Protein AF-A0A519SKQ6-F1 (afdb_monomer_lite)

Radius of gyration: 18.5 Å; chains: 1; bounding box: 28×45×53 Å

pLDDT: mean 85.32, std 12.2, range [49.97, 96.44]

Foldseek 3Di:
DDDPVVVVVVVVVVVVVVVVCQVVLPKDWDADPVVQFIDIDQSRCVVVVHDSPDGDGPVNVVVSVVVVVVVVVVVVVVVVPD

Sequence (82 aa):
MPNKKTERDLRRVKDLLNKTNQTAMVGGWELDLETNKVDWTRVTRDIFEVPNYFMPTRDTVLTFFKKTARMARNYHGLLRLQ

Structure (mmCIF, N/CA/C/O backbone):
data_AF-A0A519SKQ6-F1
#
_entry.id   AF-A0A519SKQ6-F1
#
loop_
_atom_site.group_PDB
_atom_site.id
_atom_site.type_symbol
_atom_site.label_atom_id
_atom_site.label_alt_id
_atom_site.label_comp_id
_atom_site.label_asym_id
_atom_site.label_entity_id
_atom_site.label_seq_id
_atom_site.pdbx_PDB_ins_code
_atom_site.Cartn_x
_atom_site.Cartn_y
_atom_site.Cartn_z
_atom_site.occupancy
_atom_site.B_iso_or_equiv
_atom_site.auth_seq_id
_atom_site.auth_comp_id
_atom_site.auth_asym_id
_atom_site.auth_atom_id
_atom_site.pdbx_PDB_model_num
ATOM 1 N N . MET A 1 1 ? -1.113 -14.806 29.255 1.00 56.72 1 MET A N 1
ATOM 2 C CA . MET A 1 1 ? -2.211 -14.820 28.261 1.00 56.72 1 MET A CA 1
ATOM 3 C C . MET A 1 1 ? -2.504 -13.383 27.852 1.00 56.72 1 MET A C 1
ATOM 5 O O . MET A 1 1 ? -2.535 -12.548 28.753 1.00 56.72 1 MET A O 1
ATOM 9 N N . PRO A 1 2 ? -2.671 -13.056 26.559 1.00 66.38 2 PRO A N 1
ATOM 10 C CA . PRO A 1 2 ? -3.030 -11.699 26.153 1.00 66.38 2 PRO A CA 1
ATOM 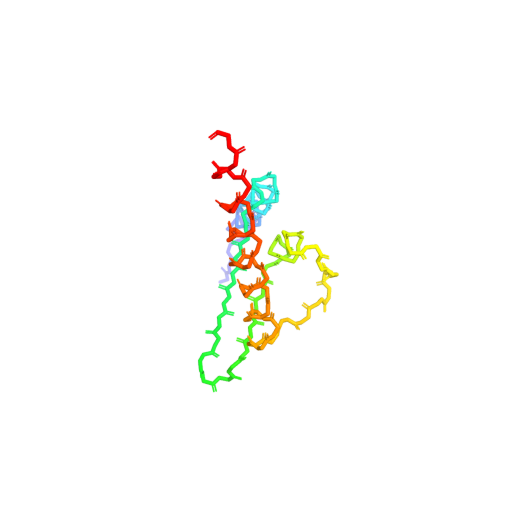11 C C . PRO A 1 2 ? -4.402 -11.329 26.733 1.00 66.38 2 PRO A C 1
ATOM 13 O O . PRO A 1 2 ? -5.337 -12.127 26.706 1.00 66.38 2 PRO A O 1
ATOM 16 N N . ASN A 1 3 ? -4.519 -10.134 27.305 1.00 85.81 3 ASN A N 1
ATOM 17 C CA . ASN A 1 3 ? -5.762 -9.630 27.883 1.00 85.81 3 ASN A CA 1
ATOM 18 C C . ASN A 1 3 ? -6.775 -9.315 26.759 1.00 85.81 3 ASN A C 1
ATOM 20 O O . ASN A 1 3 ? -6.458 -8.544 25.853 1.00 85.81 3 ASN A O 1
ATOM 24 N N . LYS A 1 4 ? -8.005 -9.854 26.830 1.00 89.00 4 LYS A N 1
ATOM 25 C CA . LYS A 1 4 ? -9.088 -9.624 25.842 1.00 89.00 4 LYS A CA 1
ATOM 26 C C . LYS A 1 4 ? -9.365 -8.138 25.571 1.00 89.00 4 LYS A C 1
ATOM 28 O O . LYS A 1 4 ? -9.767 -7.775 24.467 1.00 89.00 4 LYS A O 1
ATOM 33 N N . LYS A 1 5 ? -9.147 -7.269 26.565 1.00 90.69 5 LYS A N 1
ATOM 34 C CA . LYS A 1 5 ? -9.262 -5.812 26.405 1.00 90.69 5 LYS A CA 1
ATOM 35 C C . LYS A 1 5 ? -8.195 -5.273 25.447 1.00 90.69 5 LYS A C 1
ATOM 37 O O . LYS A 1 5 ? -8.528 -4.561 24.509 1.00 90.69 5 LYS A O 1
ATOM 42 N N . THR A 1 6 ? -6.943 -5.690 25.631 1.00 93.44 6 THR A N 1
ATOM 43 C CA . THR A 1 6 ? -5.806 -5.298 24.787 1.00 93.44 6 THR A CA 1
ATOM 44 C C . THR A 1 6 ? -6.013 -5.703 23.331 1.00 93.44 6 THR A C 1
ATOM 46 O O . THR A 1 6 ? -5.733 -4.919 22.430 1.00 93.44 6 THR A O 1
ATOM 49 N N . GLU A 1 7 ? -6.545 -6.900 23.083 1.00 93.75 7 GLU A N 1
ATOM 50 C CA . GLU A 1 7 ? -6.817 -7.369 21.721 1.00 93.75 7 GLU A CA 1
ATOM 51 C C . GLU A 1 7 ? -7.918 -6.546 21.033 1.00 93.75 7 GLU A C 1
ATOM 53 O O . GLU A 1 7 ? -7.783 -6.156 19.869 1.00 93.75 7 GLU A O 1
ATOM 58 N N . ARG A 1 8 ? -8.984 -6.207 21.770 1.00 94.62 8 ARG A N 1
ATOM 59 C CA . ARG A 1 8 ? -10.063 -5.348 21.266 1.00 94.62 8 ARG A CA 1
ATOM 60 C C . ARG A 1 8 ? -9.573 -3.935 20.956 1.00 94.62 8 ARG A C 1
ATOM 62 O O . ARG A 1 8 ? -9.928 -3.388 19.911 1.00 94.62 8 ARG A O 1
ATOM 69 N N . ASP A 1 9 ? -8.760 -3.363 21.839 1.00 95.50 9 ASP A N 1
ATOM 70 C CA . ASP A 1 9 ? -8.203 -2.021 21.668 1.00 95.50 9 ASP A CA 1
ATOM 71 C C . ASP A 1 9 ? -7.241 -1.981 20.471 1.00 95.50 9 ASP A C 1
ATOM 73 O O . ASP A 1 9 ? -7.351 -1.094 19.621 1.00 95.50 9 ASP A O 1
ATOM 77 N N . LEU A 1 10 ? -6.385 -2.999 20.321 1.00 95.81 10 LEU A N 1
ATOM 78 C CA . LEU A 1 10 ? -5.497 -3.137 19.166 1.00 95.81 10 LEU A CA 1
ATOM 79 C C . LEU A 1 10 ? -6.283 -3.212 17.853 1.00 95.81 10 LEU A C 1
ATOM 81 O 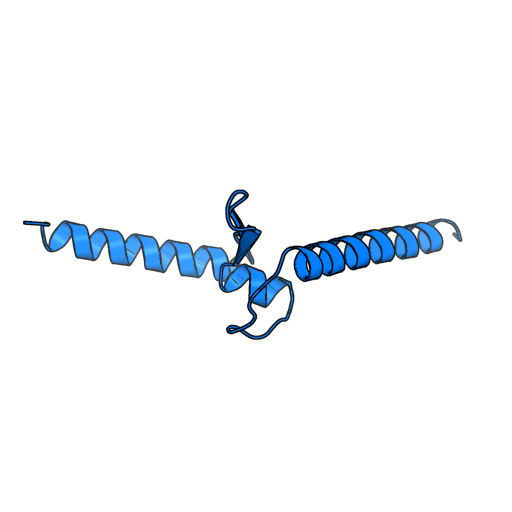O . LEU A 1 10 ? -5.928 -2.544 16.881 1.00 95.81 10 LEU A O 1
ATOM 85 N N . ARG A 1 11 ? -7.368 -3.995 17.818 1.00 95.12 11 ARG A N 1
ATOM 86 C CA . ARG A 1 11 ? -8.232 -4.093 16.637 1.00 95.12 11 ARG A CA 1
ATOM 87 C C . ARG A 1 11 ? -8.880 -2.751 16.301 1.00 95.12 11 ARG A C 1
ATOM 89 O O . ARG A 1 11 ? -8.829 -2.332 15.151 1.00 95.12 11 ARG A O 1
ATOM 96 N N . ARG A 1 12 ? -9.420 -2.044 17.299 1.00 95.81 12 ARG A N 1
ATOM 97 C CA . ARG A 1 12 ? -10.039 -0.723 17.103 1.00 95.81 12 ARG A CA 1
ATOM 98 C C . ARG A 1 12 ? -9.049 0.291 16.526 1.00 95.81 12 ARG A C 1
ATOM 100 O O . ARG A 1 12 ? -9.407 1.025 15.608 1.00 95.81 12 ARG A O 1
ATOM 107 N N . VAL A 1 13 ? -7.824 0.331 17.052 1.00 96.44 13 VAL A N 1
ATOM 108 C CA . VAL A 1 13 ? -6.772 1.233 16.558 1.00 96.44 13 VAL A CA 1
ATOM 109 C C . VAL A 1 13 ? -6.376 0.875 15.126 1.00 96.44 13 VAL A C 1
ATOM 111 O O . VAL A 1 13 ? -6.312 1.766 14.281 1.00 96.44 13 VAL A O 1
ATOM 114 N N . LYS A 1 14 ? -6.183 -0.417 14.823 1.00 92.81 14 LYS A N 1
ATOM 115 C CA . LYS A 1 14 ? -5.889 -0.883 13.458 1.00 92.81 14 LYS A CA 1
ATOM 116 C C . LYS A 1 14 ? -6.996 -0.511 12.470 1.00 92.81 14 LYS A C 1
ATOM 118 O O . LYS A 1 14 ? -6.698 -0.028 11.382 1.00 92.81 14 LYS A O 1
ATOM 123 N N . ASP A 1 15 ? -8.258 -0.688 12.849 1.00 94.06 15 ASP A N 1
ATOM 124 C CA . ASP A 1 15 ? -9.401 -0.372 11.988 1.00 94.06 15 ASP A CA 1
ATOM 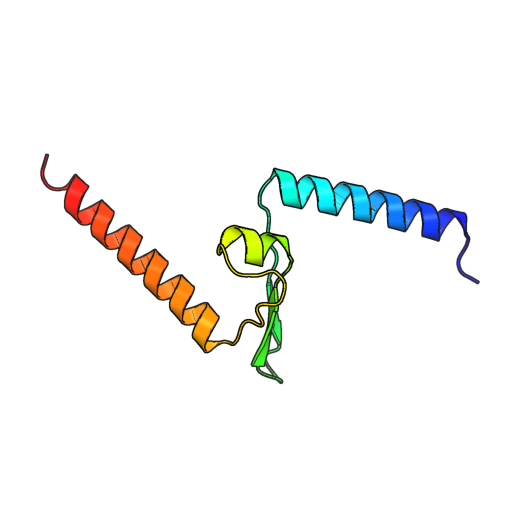125 C C . ASP A 1 15 ? -9.507 1.133 11.708 1.00 94.06 15 ASP A C 1
ATOM 127 O O . ASP A 1 15 ? -9.758 1.534 10.570 1.00 94.06 15 ASP A O 1
ATOM 131 N N . LEU A 1 16 ? -9.292 1.972 12.729 1.00 94.81 16 LEU A N 1
ATOM 132 C CA . LEU A 1 16 ? -9.276 3.425 12.564 1.00 94.81 16 LEU A CA 1
ATOM 133 C C . LEU A 1 16 ? -8.123 3.864 11.655 1.00 94.81 16 LEU A C 1
ATOM 135 O O . LEU A 1 16 ? -8.353 4.623 10.718 1.00 94.81 16 LEU A O 1
ATOM 139 N N . LEU A 1 17 ? -6.915 3.343 11.887 1.00 91.62 17 LEU A N 1
ATOM 140 C CA . LEU A 1 17 ? -5.743 3.636 11.062 1.00 91.62 17 LEU A CA 1
ATOM 141 C C . LEU A 1 17 ? -5.980 3.244 9.599 1.00 91.62 17 LEU A C 1
ATOM 143 O O . LEU A 1 17 ? -5.725 4.038 8.699 1.00 91.62 17 LEU A O 1
ATOM 147 N N . ASN A 1 18 ? -6.529 2.052 9.356 1.00 88.75 18 ASN A N 1
ATOM 148 C CA . ASN A 1 18 ? -6.832 1.578 8.007 1.00 88.75 18 ASN A CA 1
ATOM 149 C C . ASN A 1 18 ? -7.839 2.481 7.283 1.00 88.75 18 ASN A C 1
ATOM 151 O O . ASN A 1 18 ? -7.655 2.762 6.100 1.00 88.75 18 ASN A O 1
ATOM 155 N N . LYS A 1 19 ? -8.882 2.950 7.978 1.00 91.00 19 LYS A N 1
ATOM 156 C CA . LYS A 1 19 ? -9.865 3.888 7.413 1.00 91.00 19 LYS A CA 1
ATOM 157 C C . LYS A 1 19 ? -9.237 5.237 7.085 1.00 91.00 19 LYS A C 1
ATOM 159 O O . LYS A 1 19 ? -9.434 5.733 5.983 1.00 91.00 19 LYS A O 1
ATOM 164 N N . THR A 1 20 ? -8.457 5.802 8.004 1.00 91.62 20 THR A N 1
ATOM 165 C CA . THR A 1 20 ? -7.766 7.076 7.771 1.00 91.62 20 THR A CA 1
ATOM 166 C C . THR A 1 20 ? -6.796 6.972 6.596 1.00 91.62 20 THR A C 1
ATOM 168 O O . THR A 1 20 ? -6.823 7.830 5.720 1.00 91.62 20 THR A O 1
ATOM 171 N N . ASN A 1 21 ? -6.005 5.895 6.522 1.00 90.94 21 ASN A N 1
ATOM 172 C CA . ASN A 1 21 ? -5.070 5.664 5.419 1.00 90.94 21 ASN A CA 1
ATOM 173 C C . ASN A 1 21 ? -5.786 5.534 4.070 1.00 90.94 21 ASN A C 1
ATOM 175 O O . ASN A 1 21 ? -5.312 6.084 3.082 1.00 90.94 21 ASN A O 1
ATOM 179 N N . GLN A 1 22 ? -6.931 4.842 4.024 1.00 90.62 22 GLN A N 1
ATOM 180 C CA . GLN A 1 22 ? -7.741 4.730 2.806 1.00 90.62 22 GLN A CA 1
ATOM 181 C C . GLN A 1 22 ? -8.285 6.091 2.365 1.00 90.62 22 GLN A C 1
ATOM 183 O O . GLN A 1 22 ? -8.100 6.471 1.215 1.00 90.62 22 GLN A O 1
ATOM 188 N N . THR A 1 23 ? -8.903 6.848 3.274 1.00 93.19 23 THR A N 1
ATOM 189 C CA . THR A 1 23 ? -9.469 8.168 2.951 1.00 93.19 23 THR A CA 1
ATOM 190 C C . THR A 1 23 ? -8.397 9.166 2.520 1.00 93.19 23 THR A C 1
ATOM 192 O O . THR A 1 23 ? -8.614 9.941 1.595 1.00 93.19 23 THR A O 1
ATOM 195 N N . ALA A 1 24 ? -7.237 9.150 3.176 1.00 93.88 24 ALA A N 1
ATOM 196 C CA . ALA A 1 24 ? -6.129 10.043 2.860 1.00 93.88 24 ALA A CA 1
ATOM 197 C C . ALA A 1 24 ? -5.282 9.566 1.665 1.00 93.88 24 ALA A C 1
ATOM 199 O O . ALA A 1 24 ? -4.336 10.257 1.297 1.00 93.88 24 ALA A O 1
ATOM 200 N N . MET A 1 25 ? -5.587 8.397 1.083 1.00 93.19 25 MET A N 1
ATOM 201 C CA . MET A 1 25 ? -4.776 7.756 0.040 1.00 93.19 25 MET A CA 1
ATOM 202 C C . MET A 1 25 ? -3.295 7.652 0.445 1.00 93.19 25 MET A C 1
ATOM 204 O O . MET A 1 25 ? -2.387 7.968 -0.321 1.00 93.19 25 MET A O 1
ATOM 208 N N . VAL A 1 26 ? -3.050 7.208 1.681 1.00 94.00 26 VAL A N 1
ATOM 209 C CA . VAL A 1 26 ? -1.706 6.989 2.232 1.00 94.00 26 VAL A CA 1
ATOM 210 C C . VAL A 1 26 ? -1.371 5.501 2.163 1.00 94.00 26 VAL A C 1
ATOM 212 O O . VAL A 1 26 ? -1.885 4.680 2.928 1.00 94.00 26 VAL A O 1
ATOM 215 N N . GLY A 1 27 ? -0.511 5.155 1.207 1.00 92.06 27 GLY A N 1
ATOM 216 C CA . GLY A 1 27 ? 0.013 3.809 0.994 1.00 92.06 27 GLY A CA 1
ATOM 217 C C . GLY A 1 27 ? 1.344 3.557 1.708 1.00 92.06 27 GLY A C 1
ATOM 218 O O . GLY A 1 27 ? 2.073 4.486 2.042 1.00 92.06 27 GLY A O 1
ATOM 219 N N . GLY A 1 28 ? 1.667 2.281 1.915 1.00 92.38 28 GLY A N 1
ATOM 220 C CA . GLY A 1 28 ? 2.969 1.819 2.398 1.00 92.38 28 GLY A CA 1
ATOM 221 C C . GLY A 1 28 ? 3.553 0.765 1.459 1.00 92.38 28 GLY A C 1
ATOM 222 O O . GLY A 1 28 ? 2.811 0.044 0.779 1.00 92.38 28 GLY A O 1
ATOM 223 N N . TRP A 1 29 ? 4.876 0.683 1.408 1.00 92.81 29 TRP A N 1
ATOM 224 C CA . TRP A 1 29 ? 5.599 -0.333 0.656 1.00 92.81 29 TRP A CA 1
ATOM 225 C C . TRP A 1 29 ? 6.840 -0.770 1.430 1.00 92.81 29 TRP A C 1
ATOM 227 O O . TRP A 1 29 ? 7.418 0.020 2.174 1.00 92.81 29 TRP A O 1
ATOM 237 N N . GLU A 1 30 ? 7.238 -2.018 1.233 1.00 93.56 30 GLU A N 1
ATOM 238 C CA . GLU A 1 30 ? 8.449 -2.601 1.796 1.00 93.56 30 GLU A CA 1
ATOM 239 C C . GLU A 1 30 ? 9.198 -3.356 0.697 1.00 93.56 30 GLU A C 1
ATOM 241 O O . GLU A 1 30 ? 8.583 -3.917 -0.213 1.00 93.56 30 GLU A O 1
ATOM 246 N N . LEU A 1 31 ? 10.527 -3.316 0.756 1.00 91.69 31 LEU A N 1
ATOM 247 C CA . LEU A 1 31 ? 11.414 -4.099 -0.092 1.00 91.69 31 LEU A CA 1
ATOM 248 C C . LEU A 1 31 ? 12.376 -4.848 0.822 1.00 91.69 31 LEU A C 1
ATOM 250 O O . LEU A 1 31 ? 13.224 -4.236 1.470 1.00 91.69 31 LEU A O 1
ATOM 254 N N . ASP A 1 32 ? 12.263 -6.167 0.820 1.00 93.25 32 ASP A N 1
ATOM 255 C CA . ASP A 1 32 ? 13.268 -7.045 1.392 1.00 93.25 32 ASP A CA 1
ATOM 256 C C . ASP A 1 32 ? 14.460 -7.110 0.426 1.00 93.25 32 ASP A C 1
ATOM 258 O O . ASP A 1 32 ? 14.325 -7.536 -0.722 1.00 93.25 32 ASP A O 1
ATOM 262 N N . LEU A 1 33 ? 15.629 -6.653 0.878 1.00 89.88 33 LEU A N 1
ATOM 263 C CA . LEU A 1 33 ? 16.846 -6.598 0.065 1.00 89.88 33 LEU A CA 1
ATOM 264 C C . LEU A 1 33 ? 17.562 -7.949 -0.051 1.00 89.88 33 LEU A C 1
ATOM 266 O O . LEU A 1 33 ? 18.315 -8.146 -1.004 1.00 89.88 33 LEU A O 1
ATOM 270 N N . GLU A 1 34 ? 17.330 -8.873 0.881 1.00 95.06 34 GLU A N 1
ATOM 271 C CA . GLU A 1 34 ? 17.902 -10.219 0.830 1.00 95.06 34 GLU A CA 1
ATOM 272 C C . GLU A 1 34 ? 17.126 -11.082 -0.166 1.00 95.06 34 GLU A C 1
ATOM 274 O O . GLU A 1 34 ? 17.716 -11.777 -0.994 1.00 95.06 34 GLU A O 1
ATOM 279 N N . THR A 1 35 ? 15.792 -11.001 -0.131 1.00 94.19 35 THR A N 1
ATOM 280 C CA . THR A 1 35 ? 14.919 -11.833 -0.975 1.00 94.19 35 THR A CA 1
ATOM 281 C C . THR A 1 35 ? 14.402 -11.127 -2.230 1.00 94.19 35 THR A C 1
ATOM 283 O O . THR A 1 35 ? 13.800 -11.773 -3.088 1.00 94.19 35 THR A O 1
ATOM 286 N N . ASN A 1 36 ? 14.637 -9.817 -2.368 1.00 89.56 36 ASN A N 1
ATOM 287 C CA . ASN A 1 36 ? 14.065 -8.948 -3.407 1.00 89.56 36 ASN A CA 1
ATOM 288 C C . ASN A 1 36 ? 12.525 -8.949 -3.462 1.00 89.56 36 ASN A C 1
ATOM 290 O O . ASN A 1 36 ? 11.934 -8.595 -4.490 1.00 89.56 36 ASN A O 1
ATOM 294 N N . LYS A 1 37 ? 11.854 -9.336 -2.373 1.00 91.94 37 LYS A N 1
ATOM 295 C CA . LYS A 1 37 ? 10.393 -9.300 -2.290 1.00 91.94 37 LYS A CA 1
ATOM 296 C C . LYS A 1 37 ? 9.913 -7.882 -2.039 1.00 91.94 37 LYS A C 1
ATOM 298 O O . LYS A 1 37 ? 10.467 -7.169 -1.209 1.00 91.94 37 LYS A O 1
ATOM 303 N N . VAL A 1 38 ? 8.871 -7.492 -2.763 1.00 93.75 38 VAL A N 1
ATOM 304 C CA . VAL A 1 38 ? 8.194 -6.215 -2.563 1.00 93.75 38 VAL A CA 1
ATOM 305 C C . VAL A 1 38 ? 6.813 -6.495 -2.005 1.00 93.75 38 VAL A C 1
ATOM 307 O O . VAL A 1 38 ? 6.064 -7.284 -2.580 1.00 93.75 38 VAL A O 1
ATOM 310 N N . ASP A 1 39 ? 6.455 -5.790 -0.941 1.00 93.62 39 ASP A N 1
ATOM 311 C CA . ASP A 1 39 ? 5.126 -5.847 -0.354 1.00 93.62 39 ASP A CA 1
ATOM 312 C C . ASP A 1 39 ? 4.485 -4.469 -0.371 1.00 93.62 39 ASP A C 1
ATOM 314 O O . ASP A 1 39 ? 5.073 -3.468 0.032 1.00 93.62 39 ASP A O 1
ATOM 318 N N . TRP A 1 40 ? 3.254 -4.414 -0.868 1.00 93.88 40 TRP A N 1
ATOM 319 C CA . TRP A 1 40 ? 2.454 -3.196 -0.930 1.00 93.88 40 TRP A CA 1
ATOM 320 C C . TRP A 1 40 ? 1.241 -3.328 -0.020 1.00 93.88 40 TRP A C 1
ATOM 322 O O . TRP A 1 40 ? 0.587 -4.377 0.033 1.00 93.88 40 TRP A O 1
ATOM 332 N N . THR A 1 41 ? 0.876 -2.239 0.652 1.00 92.69 41 THR A N 1
ATOM 333 C CA . THR A 1 41 ? -0.442 -2.166 1.283 1.00 92.69 41 THR A CA 1
ATOM 334 C C . THR A 1 41 ? -1.534 -2.116 0.212 1.00 92.69 41 THR A C 1
ATOM 336 O O . THR A 1 41 ? -1.292 -1.787 -0.952 1.00 92.69 41 THR A O 1
ATOM 339 N N . ARG A 1 42 ? -2.774 -2.425 0.608 1.00 92.69 42 ARG A N 1
ATOM 340 C CA . ARG A 1 42 ? -3.943 -2.290 -0.274 1.00 92.69 42 ARG A CA 1
ATOM 341 C C . ARG A 1 42 ? -4.050 -0.879 -0.864 1.00 92.69 42 ARG A C 1
ATOM 343 O O . ARG A 1 42 ? -4.250 -0.746 -2.060 1.00 92.69 42 ARG A O 1
ATOM 350 N N . VAL A 1 43 ? -3.837 0.146 -0.039 1.00 94.25 43 VAL A N 1
ATOM 351 C CA . VAL A 1 43 ? -3.926 1.548 -0.471 1.00 94.25 43 VAL A CA 1
ATOM 352 C C . VAL A 1 43 ? -2.865 1.876 -1.523 1.00 94.25 43 VAL A C 1
ATOM 354 O O . VAL A 1 43 ? -3.167 2.568 -2.484 1.00 94.25 43 VAL A O 1
ATOM 357 N N . THR A 1 44 ? -1.648 1.332 -1.416 1.00 93.81 44 THR A N 1
ATOM 358 C CA . THR A 1 44 ? -0.623 1.489 -2.464 1.00 93.81 44 THR A CA 1
ATOM 359 C C . THR A 1 44 ? -1.084 0.901 -3.795 1.00 93.81 44 THR A C 1
ATOM 361 O O . THR A 1 44 ? -0.908 1.530 -4.832 1.00 93.81 44 THR A O 1
ATOM 364 N N . ARG A 1 45 ? -1.727 -0.274 -3.782 1.00 93.94 45 ARG A N 1
ATOM 365 C CA . ARG A 1 45 ? -2.314 -0.857 -4.999 1.00 93.94 45 ARG A CA 1
ATOM 366 C C . ARG A 1 45 ? -3.436 0.008 -5.573 1.00 93.94 45 ARG A C 1
ATOM 368 O O . ARG A 1 45 ? -3.454 0.214 -6.781 1.00 93.94 45 ARG A O 1
ATOM 375 N N . ASP A 1 46 ? -4.294 0.557 -4.714 1.00 92.88 46 ASP A N 1
ATOM 376 C CA . ASP A 1 46 ? -5.357 1.480 -5.124 1.00 92.88 46 ASP A CA 1
ATOM 377 C C . ASP A 1 46 ? -4.770 2.765 -5.759 1.00 92.88 46 ASP A C 1
ATOM 379 O O . ASP A 1 46 ? -5.227 3.179 -6.819 1.00 92.88 46 ASP A O 1
ATOM 383 N N . ILE A 1 47 ? -3.705 3.353 -5.184 1.00 91.25 47 ILE A N 1
ATOM 384 C CA . ILE A 1 47 ? -2.998 4.538 -5.728 1.00 91.25 47 ILE A CA 1
ATOM 385 C C . ILE A 1 47 ? -2.425 4.272 -7.126 1.00 91.25 47 ILE A C 1
ATOM 387 O O . ILE A 1 47 ? -2.475 5.139 -7.994 1.00 91.25 47 ILE A O 1
ATOM 391 N N . PHE A 1 48 ? -1.846 3.088 -7.338 1.00 91.31 48 PHE A N 1
ATOM 392 C CA . PHE A 1 48 ? -1.290 2.690 -8.634 1.00 91.31 48 PHE A CA 1
ATOM 393 C C . PHE A 1 48 ? -2.335 2.088 -9.585 1.00 91.31 48 PHE A C 1
ATOM 395 O O . PHE A 1 48 ? -1.963 1.657 -10.678 1.00 91.31 48 PHE A O 1
ATOM 402 N N . GLU A 1 49 ? -3.612 2.072 -9.188 1.00 91.88 49 GLU A N 1
ATOM 403 C CA . GLU A 1 49 ? -4.750 1.569 -9.966 1.00 91.88 49 GLU A CA 1
ATOM 404 C C . GLU A 1 49 ? -4.560 0.121 -10.452 1.00 91.88 49 GLU A C 1
ATOM 406 O O . GLU A 1 49 ? -4.932 -0.249 -11.568 1.00 91.88 49 GLU A O 1
ATOM 411 N N . VAL A 1 50 ? -3.964 -0.725 -9.607 1.00 93.38 50 VAL A N 1
ATOM 412 C CA . VAL A 1 50 ? -3.753 -2.150 -9.897 1.00 93.38 50 VAL A CA 1
ATOM 413 C C . VAL A 1 50 ? -4.692 -3.035 -9.074 1.00 93.38 50 VAL A C 1
ATOM 415 O O . VAL A 1 50 ? -5.131 -2.642 -7.992 1.00 93.38 50 VAL A O 1
ATOM 418 N N . PRO A 1 51 ? -4.992 -4.267 -9.530 1.00 95.06 51 PRO A N 1
ATOM 419 C CA . PRO A 1 51 ? -5.833 -5.183 -8.767 1.00 95.06 51 PRO A CA 1
ATOM 420 C C . PRO A 1 51 ? -5.282 -5.472 -7.366 1.00 95.06 51 PRO A C 1
ATOM 422 O O . PRO A 1 51 ? -4.075 -5.553 -7.161 1.00 95.06 51 PRO A O 1
ATOM 425 N N . ASN A 1 52 ? -6.165 -5.739 -6.400 1.00 88.94 52 ASN A N 1
ATOM 426 C CA . ASN A 1 52 ? -5.780 -5.993 -5.002 1.00 88.94 52 ASN A CA 1
ATOM 427 C C . ASN A 1 52 ? -4.886 -7.225 -4.784 1.00 88.94 52 ASN A C 1
ATOM 429 O O . ASN A 1 52 ? -4.251 -7.334 -3.738 1.00 88.94 52 ASN A O 1
ATOM 433 N N . TYR A 1 53 ? -4.851 -8.139 -5.751 1.00 91.19 53 TYR A N 1
ATOM 434 C CA . TYR A 1 53 ? -3.995 -9.327 -5.772 1.00 91.19 53 TYR A CA 1
ATOM 435 C C . TYR A 1 53 ? -2.707 -9.119 -6.583 1.00 91.19 53 TYR A C 1
ATOM 437 O O . TYR A 1 53 ? -1.956 -10.066 -6.799 1.00 91.19 53 TYR A O 1
ATOM 445 N N . PHE A 1 54 ? -2.449 -7.899 -7.062 1.00 92.19 54 PHE A N 1
ATOM 446 C CA . PHE A 1 54 ? -1.212 -7.569 -7.754 1.00 92.19 54 PHE A CA 1
ATOM 447 C C . PHE A 1 54 ? -0.013 -7.797 -6.829 1.00 92.19 54 PHE A C 1
ATOM 449 O O . PHE A 1 54 ? 0.059 -7.229 -5.736 1.00 92.19 54 PHE A O 1
ATOM 456 N N . MET A 1 55 ? 0.924 -8.618 -7.297 1.00 89.94 55 MET A N 1
ATOM 457 C CA . MET A 1 55 ? 2.191 -8.885 -6.629 1.00 89.94 55 MET A CA 1
ATOM 458 C C . MET A 1 55 ? 3.275 -8.019 -7.274 1.00 89.94 55 MET A C 1
ATOM 460 O O . MET A 1 55 ? 3.674 -8.301 -8.409 1.00 89.94 55 MET A O 1
ATOM 464 N N . PRO A 1 56 ? 3.735 -6.951 -6.602 1.00 90.81 56 PRO A N 1
ATOM 465 C CA . PRO A 1 56 ? 4.805 -6.133 -7.134 1.00 90.81 56 PRO A CA 1
ATOM 466 C C . PRO A 1 56 ? 6.115 -6.925 -7.150 1.00 90.81 56 PRO A C 1
ATOM 468 O O . PRO A 1 56 ? 6.460 -7.656 -6.227 1.00 90.81 56 PRO A O 1
ATOM 471 N N . THR A 1 57 ? 6.881 -6.727 -8.210 1.00 90.81 57 THR A N 1
ATOM 472 C CA . THR A 1 57 ? 8.299 -7.081 -8.288 1.00 90.81 57 THR A CA 1
ATOM 473 C C . THR A 1 57 ? 9.129 -5.810 -8.359 1.00 90.81 57 THR A C 1
ATOM 475 O O . THR A 1 57 ? 8.638 -4.765 -8.802 1.00 90.81 57 THR A O 1
ATOM 478 N N . ARG A 1 58 ? 10.416 -5.895 -8.013 1.00 86.06 58 ARG A N 1
ATOM 479 C CA . ARG A 1 58 ? 11.360 -4.778 -8.166 1.00 86.06 58 ARG A CA 1
ATOM 480 C C . ARG A 1 58 ? 11.264 -4.111 -9.548 1.00 86.06 58 ARG A C 1
ATOM 482 O O . ARG A 1 58 ? 11.195 -2.886 -9.634 1.00 86.06 58 ARG A O 1
ATOM 489 N N . ASP A 1 59 ? 11.175 -4.894 -10.620 1.00 87.25 59 ASP A N 1
ATOM 490 C CA . ASP A 1 59 ? 11.114 -4.369 -11.991 1.00 87.25 59 ASP A CA 1
ATOM 491 C C . ASP A 1 59 ? 9.791 -3.657 -12.307 1.00 87.25 59 ASP A C 1
ATOM 493 O O . ASP A 1 59 ? 9.778 -2.600 -12.953 1.00 87.25 59 ASP A O 1
ATOM 497 N N . THR A 1 60 ? 8.664 -4.183 -11.814 1.00 87.56 60 THR A N 1
ATOM 498 C CA . THR A 1 60 ? 7.365 -3.506 -11.972 1.00 87.56 60 THR A CA 1
ATOM 499 C C . THR A 1 60 ? 7.332 -2.178 -11.218 1.00 87.56 60 THR A C 1
ATOM 501 O O . THR A 1 60 ? 6.917 -1.169 -11.789 1.00 87.56 60 THR A O 1
ATOM 504 N N . VAL A 1 61 ? 7.870 -2.130 -9.994 1.00 84.31 61 VAL A N 1
ATOM 505 C CA . VAL A 1 61 ? 7.992 -0.900 -9.194 1.00 84.31 61 VAL A CA 1
ATOM 506 C C . VAL A 1 61 ? 8.809 0.152 -9.949 1.00 84.31 61 VAL A C 1
ATOM 508 O O . VAL A 1 61 ? 8.378 1.297 -10.096 1.00 84.31 61 VAL A O 1
ATOM 511 N N . LEU A 1 62 ? 9.961 -0.239 -10.508 1.00 83.94 62 LEU A N 1
ATOM 512 C CA . LEU A 1 62 ? 10.805 0.656 -11.307 1.00 83.94 62 LEU A CA 1
ATOM 513 C C . LEU A 1 62 ? 10.078 1.194 -12.548 1.00 83.94 62 LEU A C 1
ATOM 515 O O . LEU A 1 62 ? 10.305 2.336 -12.953 1.00 83.94 62 LEU A O 1
ATOM 519 N N . THR A 1 63 ? 9.191 0.401 -13.149 1.00 84.38 63 THR A N 1
ATOM 520 C CA . THR A 1 63 ? 8.387 0.826 -14.302 1.00 84.38 63 THR A CA 1
ATOM 521 C C . THR A 1 63 ? 7.407 1.937 -13.928 1.00 84.38 63 THR A C 1
ATOM 523 O O . THR A 1 63 ? 7.308 2.928 -14.660 1.00 84.38 63 THR A O 1
ATOM 526 N N . PHE A 1 64 ? 6.749 1.837 -12.767 1.00 80.56 64 PHE A N 1
ATOM 527 C CA . PHE A 1 64 ? 5.872 2.898 -12.262 1.00 80.56 64 PHE A CA 1
ATOM 528 C C . PHE A 1 64 ? 6.639 4.210 -12.044 1.00 80.56 64 PHE A C 1
ATOM 530 O O . PHE A 1 64 ? 6.230 5.246 -12.571 1.00 80.56 64 PHE A O 1
ATOM 537 N N . PHE A 1 65 ? 7.808 4.169 -11.397 1.00 76.12 65 PHE A N 1
ATOM 538 C CA . PHE A 1 65 ? 8.636 5.368 -11.198 1.00 76.12 65 PHE A CA 1
ATOM 539 C C . PHE A 1 65 ? 9.119 5.997 -12.514 1.00 76.12 65 PHE A C 1
ATOM 541 O O . PHE A 1 65 ? 9.080 7.221 -12.674 1.00 76.12 65 PHE A O 1
ATOM 548 N N . LYS A 1 66 ? 9.523 5.179 -13.497 1.00 78.69 66 LYS A N 1
ATOM 549 C CA . LYS A 1 66 ? 9.922 5.667 -14.830 1.00 78.69 66 LYS A CA 1
ATOM 550 C C . LYS A 1 66 ? 8.765 6.363 -15.554 1.00 78.69 66 LYS A C 1
ATOM 552 O O . LYS A 1 66 ? 8.983 7.409 -16.174 1.00 78.69 66 LYS A O 1
ATOM 557 N N . LYS A 1 67 ? 7.545 5.813 -15.476 1.00 74.25 67 LYS A N 1
ATOM 558 C CA . LYS A 1 67 ? 6.336 6.416 -16.063 1.00 74.25 67 LYS A CA 1
ATOM 559 C C . LYS A 1 67 ? 6.048 7.779 -15.434 1.00 74.25 67 LYS A C 1
ATOM 561 O O . LYS A 1 67 ? 5.881 8.742 -16.181 1.00 74.25 67 LYS A O 1
ATOM 566 N N . THR A 1 68 ? 6.082 7.877 -14.104 1.00 69.94 68 THR A N 1
ATOM 567 C CA . THR A 1 68 ? 5.853 9.135 -13.373 1.00 69.94 68 THR A CA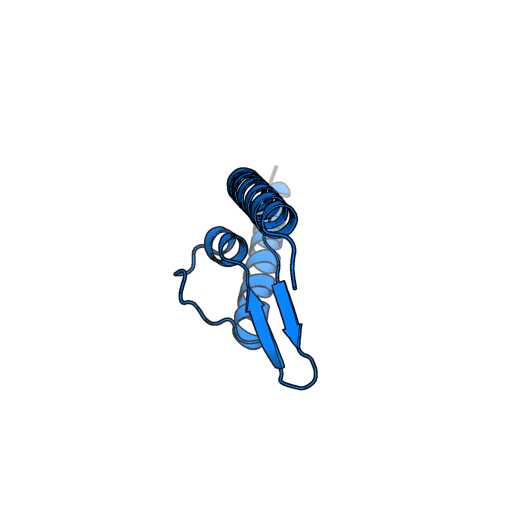 1
ATOM 568 C C . THR A 1 68 ? 6.881 10.202 -13.745 1.00 69.94 68 THR A C 1
ATOM 570 O O . THR A 1 68 ? 6.513 11.322 -14.093 1.00 69.94 68 THR A O 1
ATOM 573 N N . ALA A 1 69 ? 8.170 9.849 -13.781 1.00 70.88 69 ALA A N 1
ATOM 574 C CA . ALA A 1 69 ? 9.227 10.784 -14.166 1.00 70.88 69 ALA A CA 1
ATOM 575 C C . ALA A 1 69 ? 9.083 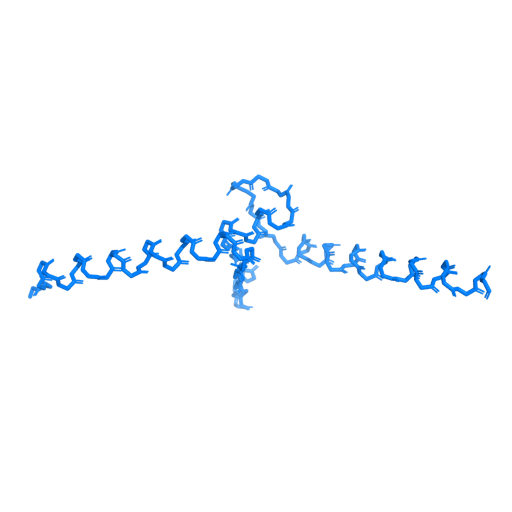11.271 -15.620 1.00 70.88 69 ALA A C 1
ATOM 577 O O . ALA A 1 69 ? 9.350 12.435 -15.919 1.00 70.88 69 ALA A O 1
ATOM 578 N N . ARG A 1 70 ? 8.642 10.399 -16.538 1.00 69.38 70 ARG A N 1
ATOM 579 C CA . ARG A 1 70 ? 8.337 10.785 -17.924 1.00 69.38 70 ARG A CA 1
ATOM 580 C C . ARG A 1 70 ? 7.131 11.721 -18.003 1.00 69.38 70 ARG A C 1
ATOM 582 O O . ARG A 1 70 ? 7.207 12.714 -18.716 1.00 69.38 70 ARG A O 1
ATOM 589 N N . MET A 1 71 ? 6.056 11.433 -17.270 1.00 68.94 71 MET A N 1
ATOM 590 C CA . MET A 1 71 ? 4.872 12.299 -17.221 1.00 68.94 71 MET A CA 1
ATOM 591 C C . MET A 1 71 ? 5.240 13.702 -16.727 1.00 68.94 71 MET A C 1
ATOM 593 O O . MET A 1 71 ? 4.946 14.672 -17.417 1.00 68.94 71 MET A O 1
ATOM 597 N N . ALA A 1 72 ? 5.982 13.812 -15.621 1.00 71.38 72 ALA A N 1
ATOM 598 C CA . ALA A 1 72 ? 6.437 15.098 -15.088 1.00 71.38 72 ALA A CA 1
ATOM 599 C C . ALA A 1 72 ? 7.247 15.924 -16.110 1.00 71.38 72 ALA A C 1
ATOM 601 O O . ALA A 1 72 ? 7.026 17.127 -16.252 1.00 71.38 72 ALA A O 1
ATOM 602 N N . ARG A 1 73 ? 8.140 15.280 -16.879 1.00 71.75 73 ARG A N 1
ATOM 603 C CA . ARG A 1 73 ? 8.905 15.953 -17.946 1.00 71.75 73 ARG A CA 1
ATOM 604 C C . ARG A 1 73 ? 8.020 16.471 -19.081 1.00 71.75 73 ARG A C 1
ATOM 606 O O . ARG A 1 73 ? 8.266 17.569 -19.571 1.00 71.75 73 ARG A O 1
ATOM 613 N N . ASN A 1 74 ? 6.992 15.721 -19.472 1.00 72.25 74 ASN A N 1
ATOM 614 C CA . ASN A 1 74 ? 6.088 16.123 -20.552 1.00 72.25 74 ASN A CA 1
ATOM 615 C C . ASN A 1 74 ? 5.254 17.360 -20.170 1.00 72.25 74 ASN A C 1
ATOM 617 O O . ASN A 1 74 ? 5.109 18.264 -20.987 1.00 72.25 74 ASN A O 1
ATOM 621 N N . TYR A 1 75 ? 4.778 17.455 -18.923 1.00 63.50 75 TYR A N 1
ATOM 622 C CA . TYR A 1 75 ? 4.074 18.654 -18.443 1.00 63.50 75 TYR A CA 1
ATOM 623 C C . TYR A 1 75 ? 4.987 19.885 -18.366 1.00 63.50 75 TYR A C 1
ATOM 625 O O . TYR A 1 75 ? 4.566 20.989 -18.701 1.00 63.50 75 TYR A O 1
ATOM 633 N N . HIS A 1 76 ? 6.261 19.705 -18.006 1.00 62.44 76 HIS A N 1
ATOM 634 C CA . HIS A 1 76 ? 7.230 20.804 -17.978 1.00 62.44 76 HIS A CA 1
ATOM 635 C C . HIS A 1 76 ? 7.610 21.321 -19.383 1.00 62.44 76 HIS A C 1
ATOM 637 O O . HIS A 1 76 ? 8.035 22.465 -19.527 1.00 62.44 76 HIS A O 1
ATOM 643 N N . GLY A 1 77 ? 7.439 20.508 -20.432 1.00 60.00 77 GLY A N 1
ATOM 644 C CA . GLY A 1 77 ? 7.569 20.951 -21.825 1.00 60.00 77 GLY A CA 1
ATOM 645 C C . GLY A 1 77 ? 6.406 21.834 -22.294 1.00 60.00 77 GLY A C 1
ATOM 646 O O . GLY A 1 77 ? 6.619 22.746 -23.086 1.00 60.00 77 GLY A O 1
ATOM 647 N N . LEU A 1 78 ? 5.198 21.609 -21.766 1.00 58.59 78 LEU A N 1
ATOM 648 C CA . LEU A 1 78 ? 3.990 22.362 -22.130 1.00 58.59 78 LEU A CA 1
ATOM 649 C C . LEU A 1 78 ? 3.930 23.752 -21.477 1.00 58.59 78 LEU A C 1
ATOM 651 O O . LEU A 1 78 ? 3.402 24.682 -22.073 1.00 58.59 78 LEU A O 1
ATOM 655 N N . LEU A 1 79 ? 4.525 23.919 -20.291 1.00 57.34 79 LEU A N 1
ATOM 656 C CA . LEU A 1 79 ? 4.590 25.208 -19.583 1.00 57.34 79 LEU A CA 1
ATOM 657 C C . LEU A 1 79 ? 5.652 26.180 -20.136 1.00 57.34 79 LEU A C 1
ATOM 659 O O . LEU A 1 79 ? 5.760 27.296 -19.644 1.00 57.34 79 LEU A O 1
ATOM 663 N N . ARG A 1 80 ? 6.443 25.770 -21.138 1.00 58.53 80 ARG A N 1
ATOM 664 C CA . ARG A 1 80 ? 7.439 26.620 -21.822 1.00 58.53 80 ARG A CA 1
ATOM 665 C C . ARG A 1 80 ? 6.957 27.213 -23.153 1.00 58.53 80 ARG A C 1
ATOM 667 O O . ARG A 1 80 ? 7.743 27.866 -23.829 1.00 58.53 80 ARG A O 1
ATOM 674 N N . LEU A 1 81 ? 5.701 26.972 -23.533 1.00 53.62 81 LEU A N 1
ATOM 675 C CA . LEU A 1 81 ? 5.088 27.471 -24.773 1.00 53.62 81 LEU A CA 1
ATOM 676 C C . LEU A 1 81 ? 4.038 28.574 -24.529 1.00 53.62 81 LEU A C 1
ATOM 678 O O . LEU A 1 81 ? 3.165 28.778 -25.371 1.00 53.62 81 LEU A O 1
ATOM 682 N N . GLN A 1 82 ? 4.109 29.269 -23.390 1.00 49.97 82 GLN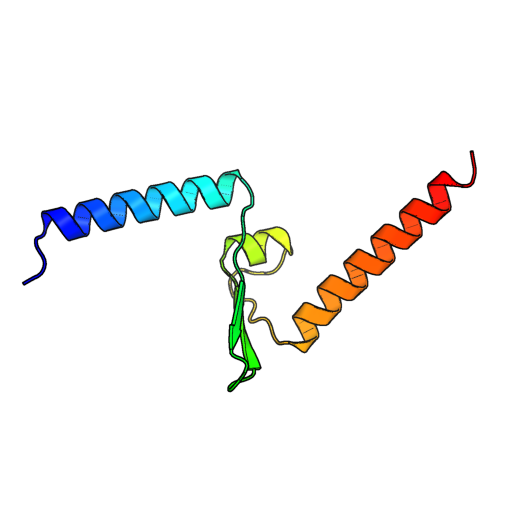 A N 1
ATOM 683 C CA . GLN A 1 82 ? 3.333 30.481 -23.103 1.00 49.97 82 GLN A CA 1
ATOM 684 C C . GLN A 1 82 ? 4.273 31.660 -22.872 1.00 49.97 82 GLN A C 1
ATOM 686 O O . GLN A 1 82 ? 5.353 31.423 -22.282 1.00 49.97 82 GLN A O 1
#

Secondary structure (DSSP, 8-state):
---HHHHHHHHHHHHHHHHHHHHTT---EEE-TTT-BEEE-HHHHHHTT--TT---BHHHHHHHHHHHHHHHHHHHHHTT--